Protein AF-A0A6A4H5Q2-F1 (afdb_monomer_lite)

pLDDT: mean 85.87, std 17.69, range [34.56, 98.31]

Structure (mmCIF, N/CA/C/O backbone):
data_AF-A0A6A4H5Q2-F1
#
_entry.id   AF-A0A6A4H5Q2-F1
#
loop_
_atom_site.group_PDB
_atom_site.id
_atom_site.type_symbol
_atom_site.label_atom_id
_atom_site.label_alt_id
_atom_site.label_comp_id
_atom_site.label_asym_id
_atom_site.label_entity_id
_atom_site.label_seq_id
_atom_site.pdbx_PDB_ins_code
_atom_site.Cartn_x
_atom_site.Cartn_y
_atom_site.Cartn_z
_atom_site.occupancy
_atom_site.B_iso_or_equiv
_atom_site.auth_seq_id
_atom_site.auth_comp_id
_atom_site.auth_asym_id
_atom_site.auth_atom_id
_atom_site.pdbx_PDB_model_num
ATOM 1 N N . MET A 1 1 ? 9.604 -39.870 -4.436 1.00 35.50 1 MET A N 1
ATOM 2 C CA . MET A 1 1 ? 9.214 -38.807 -3.484 1.00 35.50 1 MET A CA 1
ATOM 3 C C . MET A 1 1 ? 8.722 -37.618 -4.290 1.00 35.50 1 MET A C 1
ATOM 5 O O . MET A 1 1 ? 9.526 -36.917 -4.883 1.00 35.50 1 MET A O 1
ATOM 9 N N . SER A 1 2 ? 7.400 -37.492 -4.417 1.00 36.31 2 SER A N 1
ATOM 10 C CA . SER A 1 2 ? 6.737 -36.468 -5.230 1.00 36.31 2 SER A CA 1
ATOM 11 C C . SER A 1 2 ? 6.522 -35.220 -4.378 1.00 36.31 2 SER A C 1
ATOM 13 O O . SER A 1 2 ? 5.653 -35.205 -3.505 1.00 36.31 2 SER A O 1
ATOM 15 N N . MET A 1 3 ? 7.350 -34.198 -4.590 1.00 36.41 3 MET A N 1
ATOM 16 C CA . MET A 1 3 ? 7.214 -32.913 -3.909 1.00 36.41 3 MET A CA 1
ATOM 17 C C . MET A 1 3 ? 5.934 -32.228 -4.395 1.00 36.41 3 MET A C 1
ATOM 19 O O . MET A 1 3 ? 5.682 -32.126 -5.596 1.00 36.41 3 MET A O 1
ATOM 23 N N . HIS A 1 4 ? 5.089 -31.844 -3.446 1.00 39.88 4 HIS A N 1
ATOM 24 C CA . HIS A 1 4 ? 3.799 -31.220 -3.691 1.00 39.88 4 HIS A CA 1
ATOM 25 C C . HIS A 1 4 ? 4.015 -29.829 -4.298 1.00 39.88 4 HIS A C 1
ATOM 27 O O . HIS A 1 4 ? 4.645 -28.974 -3.681 1.00 39.88 4 HIS A O 1
ATOM 33 N N . ARG A 1 5 ? 3.504 -29.603 -5.513 1.00 41.12 5 ARG A N 1
ATOM 34 C CA . ARG A 1 5 ? 3.393 -28.264 -6.101 1.00 41.12 5 ARG A CA 1
ATOM 35 C C . ARG A 1 5 ? 2.194 -27.565 -5.464 1.00 41.12 5 ARG A C 1
ATOM 37 O O . ARG A 1 5 ? 1.057 -27.967 -5.695 1.00 41.12 5 ARG A O 1
ATOM 44 N N . HIS A 1 6 ? 2.448 -26.550 -4.649 1.00 39.03 6 HIS A N 1
ATOM 45 C CA . HIS A 1 6 ? 1.442 -25.564 -4.266 1.00 39.03 6 HIS A CA 1
ATOM 46 C C . HIS A 1 6 ? 1.488 -24.424 -5.289 1.00 39.03 6 HIS A C 1
ATOM 48 O O . HIS A 1 6 ? 2.561 -23.896 -5.548 1.00 39.03 6 HIS A O 1
ATOM 54 N N . LEU A 1 7 ? 0.345 -24.123 -5.908 1.00 34.56 7 LEU A N 1
ATOM 55 C CA . LEU A 1 7 ? 0.163 -23.041 -6.882 1.00 34.56 7 LEU A CA 1
ATOM 56 C C . LEU A 1 7 ? -0.408 -21.804 -6.180 1.00 34.56 7 LEU A C 1
ATOM 58 O O . LEU A 1 7 ? -1.392 -21.948 -5.448 1.00 34.56 7 LEU A O 1
ATOM 62 N N . LEU A 1 8 ? 0.139 -20.611 -6.446 1.00 39.38 8 LEU A N 1
ATOM 63 C CA . LEU A 1 8 ? -0.387 -19.320 -5.980 1.00 39.38 8 LEU A CA 1
ATOM 64 C C . LEU A 1 8 ? -0.660 -18.323 -7.136 1.00 39.38 8 LEU A C 1
ATOM 66 O O . LEU A 1 8 ? -0.154 -18.468 -8.224 1.00 39.38 8 LEU A O 1
ATOM 70 N N . LEU A 1 9 ? -1.475 -17.279 -6.936 1.00 43.78 9 LEU A N 1
ATOM 71 C CA . LEU A 1 9 ? -1.882 -16.273 -7.939 1.00 43.78 9 LEU A CA 1
ATOM 72 C C . LEU A 1 9 ? -0.816 -15.163 -8.038 1.00 43.78 9 LEU A C 1
ATOM 74 O O . LEU A 1 9 ? -0.831 -14.337 -8.941 1.00 43.78 9 LEU A O 1
ATOM 78 N N . VAL A 1 10 ? 0.117 -15.200 -7.080 1.00 48.97 10 VAL A N 1
ATOM 79 C CA . VAL A 1 10 ? 1.458 -14.612 -7.099 1.00 48.97 10 VAL A CA 1
ATOM 80 C C . VAL A 1 10 ? 2.408 -15.449 -7.990 1.00 48.97 10 VAL A C 1
ATOM 82 O O . VAL A 1 10 ? 3.472 -14.959 -8.341 1.00 48.97 10 VAL A O 1
ATOM 85 N N . ASP A 1 11 ? 2.000 -16.652 -8.441 1.00 47.66 11 ASP A N 1
ATOM 86 C CA . ASP A 1 11 ? 2.579 -17.360 -9.596 1.00 47.66 11 ASP A CA 1
ATOM 87 C C . ASP A 1 11 ? 1.887 -16.903 -10.896 1.00 47.66 11 ASP A C 1
ATOM 89 O O . ASP A 1 11 ? 1.124 -17.634 -11.534 1.00 47.66 11 ASP A O 1
ATOM 93 N N . LEU A 1 12 ? 2.284 -15.748 -11.427 1.00 51.53 12 LEU A N 1
ATOM 94 C CA . LEU A 1 12 ? 2.801 -15.891 -12.785 1.00 51.53 12 LEU A CA 1
ATOM 95 C C . LEU A 1 12 ? 4.051 -16.736 -12.567 1.00 51.53 12 LEU A C 1
ATOM 97 O O . LEU A 1 12 ? 4.967 -16.226 -11.942 1.00 51.53 12 LEU A O 1
ATOM 101 N N . ALA A 1 13 ? 4.037 -18.023 -12.918 1.00 57.03 13 ALA A N 1
ATOM 102 C CA . ALA A 1 13 ? 5.155 -18.946 -12.712 1.00 57.03 13 ALA A CA 1
ATOM 103 C C . ALA A 1 13 ? 6.396 -18.442 -13.472 1.00 57.03 13 ALA A C 1
ATOM 105 O O . ALA A 1 13 ? 6.694 -18.872 -14.585 1.00 57.03 13 ALA A O 1
ATOM 106 N N . MET A 1 14 ? 7.042 -17.436 -12.904 1.00 67.75 14 MET A N 1
ATOM 107 C CA . MET A 1 14 ? 8.056 -16.599 -13.503 1.00 67.75 14 MET A CA 1
ATOM 108 C C . MET A 1 14 ? 9.238 -16.642 -12.567 1.00 67.75 14 MET A C 1
ATOM 110 O O . MET A 1 14 ? 9.157 -16.182 -11.431 1.00 67.75 14 MET A O 1
ATOM 114 N N . ASP A 1 15 ? 10.338 -17.177 -13.077 1.00 74.88 15 ASP A N 1
ATOM 115 C CA . ASP A 1 15 ? 11.581 -17.279 -12.322 1.00 74.88 15 ASP A CA 1
ATOM 116 C C . ASP A 1 15 ? 12.130 -15.889 -11.941 1.00 74.88 15 ASP A C 1
ATOM 118 O O . ASP A 1 15 ? 12.800 -15.749 -10.921 1.00 74.88 15 ASP A O 1
ATOM 122 N N . ASP A 1 16 ? 11.812 -14.856 -12.735 1.00 83.00 16 ASP A N 1
ATOM 123 C CA . ASP A 1 16 ? 12.168 -13.458 -12.474 1.00 83.00 16 ASP A CA 1
ATOM 124 C C . ASP A 1 16 ? 11.019 -12.496 -12.860 1.00 83.00 16 ASP A C 1
ATOM 126 O O . ASP A 1 16 ? 10.883 -12.096 -14.025 1.00 83.00 16 ASP A O 1
ATOM 130 N N . PRO A 1 17 ? 10.139 -12.126 -11.910 1.00 84.31 17 PRO A N 1
ATOM 131 C CA . PRO A 1 17 ? 8.999 -11.255 -12.191 1.00 84.31 17 PRO A CA 1
ATOM 132 C C . PRO A 1 17 ? 9.396 -9.777 -12.348 1.00 84.31 17 PRO A C 1
ATOM 134 O O . PRO A 1 17 ? 8.672 -9.015 -13.002 1.00 84.31 17 PRO A O 1
ATOM 137 N N . ILE A 1 18 ? 10.536 -9.348 -11.788 1.00 89.56 18 ILE A N 1
ATOM 138 C CA . ILE A 1 18 ? 10.892 -7.925 -11.672 1.00 89.56 18 ILE A CA 1
ATOM 139 C C . ILE A 1 18 ? 10.996 -7.241 -13.045 1.00 89.56 18 ILE A C 1
ATOM 141 O O . ILE A 1 18 ? 10.355 -6.198 -13.206 1.00 89.56 18 ILE A O 1
ATOM 145 N N . PRO A 1 19 ? 11.710 -7.774 -14.060 1.00 92.75 19 PRO A N 1
ATOM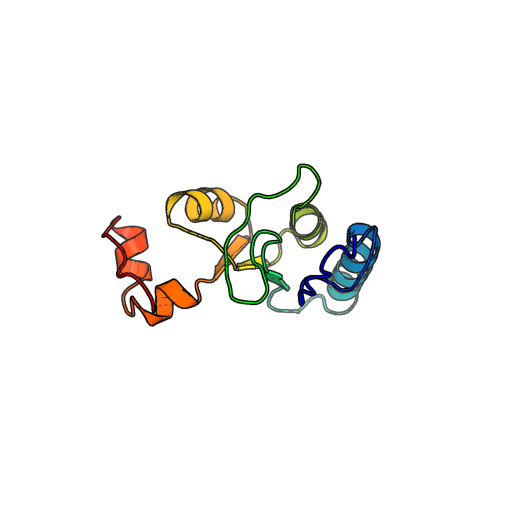 146 C CA . PRO A 1 19 ? 11.814 -7.122 -15.366 1.00 92.75 19 PRO A CA 1
ATOM 147 C C . PRO A 1 19 ? 10.458 -6.922 -16.045 1.00 92.75 19 PRO A C 1
ATOM 149 O O . PRO A 1 19 ? 10.191 -5.865 -16.617 1.00 92.75 19 PRO A O 1
ATOM 152 N N . THR A 1 20 ? 9.573 -7.914 -15.938 1.00 92.06 20 THR A N 1
ATOM 153 C CA . THR A 1 20 ? 8.261 -7.887 -16.597 1.00 92.06 20 THR A CA 1
ATOM 154 C C . THR A 1 20 ? 7.351 -6.840 -15.972 1.00 92.06 20 THR A C 1
ATOM 156 O O . THR A 1 20 ? 6.781 -6.009 -16.683 1.00 92.06 20 THR A O 1
ATOM 159 N N . PHE A 1 21 ? 7.248 -6.821 -14.642 1.00 92.94 21 PHE A N 1
ATOM 160 C CA . PHE A 1 21 ? 6.433 -5.818 -13.958 1.00 92.94 21 PHE A CA 1
ATOM 161 C C . PHE A 1 21 ? 7.054 -4.422 -14.026 1.00 92.94 21 PHE A C 1
ATOM 163 O O . PHE A 1 21 ? 6.318 -3.444 -14.148 1.00 92.94 21 PHE A O 1
ATOM 170 N N . SER A 1 22 ? 8.385 -4.315 -14.028 1.00 95.81 22 SER A N 1
ATOM 171 C CA . SER A 1 22 ? 9.077 -3.038 -14.229 1.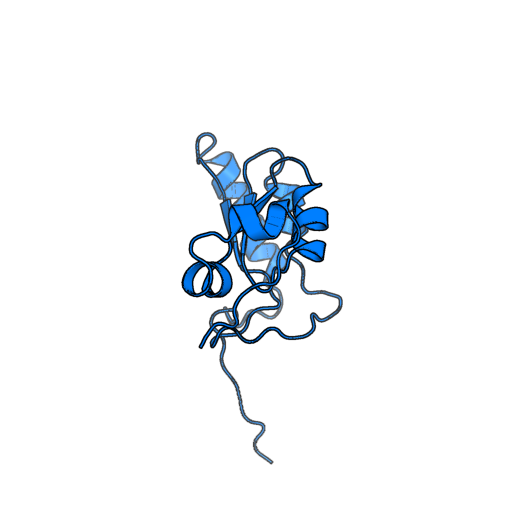00 95.81 22 SER A CA 1
ATOM 172 C C . SER A 1 22 ? 8.717 -2.424 -15.578 1.00 95.81 22 SER A C 1
ATOM 174 O O . SER A 1 22 ? 8.332 -1.256 -15.641 1.00 95.81 22 SER A O 1
ATOM 176 N N . TYR A 1 23 ? 8.770 -3.221 -16.650 1.00 97.00 23 TYR A N 1
ATOM 177 C CA . TYR A 1 23 ? 8.365 -2.779 -17.981 1.00 97.00 23 TYR A CA 1
ATOM 178 C C . TYR A 1 23 ? 6.891 -2.363 -18.012 1.00 97.00 23 TYR A C 1
ATOM 180 O O . TYR A 1 23 ? 6.572 -1.254 -18.441 1.00 97.00 23 TYR A O 1
ATOM 188 N N . ALA A 1 24 ? 5.990 -3.207 -17.500 1.00 96.44 24 ALA A N 1
ATOM 189 C CA . ALA A 1 24 ? 4.559 -2.918 -17.498 1.00 96.44 24 ALA A CA 1
ATOM 190 C C . ALA A 1 24 ? 4.232 -1.603 -16.769 1.00 96.44 24 ALA A C 1
ATOM 192 O O . ALA A 1 24 ? 3.477 -0.776 -17.278 1.00 96.44 24 ALA A O 1
ATOM 193 N N . VAL A 1 25 ? 4.827 -1.376 -15.599 1.00 97.44 25 VAL A N 1
ATOM 194 C CA . VAL A 1 25 ? 4.574 -0.186 -14.774 1.00 97.44 25 VAL A CA 1
ATOM 195 C C . VAL A 1 25 ? 5.180 1.071 -15.398 1.00 97.44 25 VAL A C 1
ATOM 197 O O . VAL A 1 25 ? 4.540 2.124 -15.387 1.00 97.44 25 VAL A O 1
ATOM 200 N N . ALA A 1 26 ? 6.365 0.967 -16.005 1.00 97.94 26 ALA A N 1
ATOM 201 C CA . ALA A 1 26 ? 6.974 2.071 -16.747 1.00 97.94 26 ALA A CA 1
ATOM 202 C C . ALA A 1 26 ? 6.131 2.474 -17.972 1.00 97.94 26 ALA A C 1
ATOM 204 O O . ALA A 1 26 ? 5.915 3.666 -18.219 1.00 97.94 26 ALA A O 1
ATOM 205 N N . GLU A 1 27 ? 5.589 1.497 -18.704 1.00 98.31 27 GLU A N 1
ATOM 206 C CA . GLU A 1 27 ? 4.696 1.751 -19.838 1.00 98.31 27 GLU A CA 1
ATOM 207 C C . GLU A 1 27 ? 3.358 2.346 -19.389 1.00 98.31 27 GLU A C 1
ATOM 209 O O . GLU A 1 27 ? 2.876 3.291 -20.014 1.00 98.31 27 GLU A O 1
ATOM 214 N N . LEU A 1 28 ? 2.773 1.860 -18.288 1.00 97.88 28 LEU A N 1
ATOM 215 C CA . LEU A 1 28 ? 1.557 2.446 -17.717 1.00 97.88 28 LEU A CA 1
ATOM 216 C C . LEU A 1 28 ? 1.770 3.918 -17.357 1.00 97.88 28 LEU A C 1
ATOM 218 O O . LEU A 1 28 ? 0.952 4.764 -17.721 1.00 97.88 28 LEU A O 1
ATOM 222 N N . LYS A 1 29 ? 2.895 4.231 -16.707 1.00 95.88 29 LYS A N 1
ATOM 223 C CA . LYS A 1 29 ? 3.255 5.598 -16.321 1.00 95.88 29 LYS A CA 1
ATOM 224 C C . LYS A 1 29 ? 3.415 6.511 -17.537 1.00 95.88 29 LYS A C 1
ATOM 226 O O . LYS A 1 29 ? 2.898 7.626 -17.547 1.00 95.88 29 LYS A O 1
ATOM 231 N N . THR A 1 30 ? 4.093 6.020 -18.574 1.00 97.62 30 THR A N 1
ATOM 232 C CA . THR A 1 30 ? 4.355 6.768 -19.814 1.00 97.62 30 THR A CA 1
ATOM 233 C C . THR A 1 30 ? 3.081 7.014 -20.618 1.00 97.62 30 THR A C 1
ATOM 235 O O . THR A 1 30 ? 2.837 8.129 -21.079 1.00 97.62 30 THR A O 1
ATOM 238 N N . ARG A 1 31 ? 2.255 5.980 -20.801 1.00 98.00 31 ARG A N 1
ATOM 239 C CA . ARG A 1 31 ? 1.085 6.027 -21.693 1.00 98.00 31 ARG A CA 1
ATOM 240 C C . ARG A 1 31 ? -0.144 6.642 -21.037 1.00 98.00 31 ARG A C 1
ATOM 242 O O . ARG A 1 31 ? -0.979 7.216 -21.733 1.00 98.00 31 ARG A O 1
ATOM 249 N N . PHE A 1 32 ? -0.259 6.538 -19.714 1.00 97.31 32 PHE A N 1
ATOM 250 C CA . PHE A 1 32 ? -1.419 7.003 -18.957 1.00 97.31 32 PHE A CA 1
ATOM 251 C C . PHE A 1 32 ? -0.999 7.951 -17.827 1.00 97.31 32 PHE A C 1
ATOM 253 O O . PHE A 1 32 ? -1.213 7.649 -16.653 1.00 97.31 32 PHE A O 1
ATOM 260 N N . PRO A 1 33 ? -0.474 9.152 -18.141 1.00 94.50 33 PRO A N 1
ATOM 261 C CA . PRO A 1 33 ? 0.061 10.063 -17.129 1.00 94.50 33 PRO A CA 1
ATOM 262 C C . PRO A 1 33 ? -0.987 10.686 -16.194 1.00 94.50 33 PRO A C 1
ATOM 264 O O . PRO A 1 33 ? -0.655 11.475 -15.316 1.00 94.50 33 PRO A O 1
ATOM 267 N N . LYS A 1 34 ? -2.267 10.361 -16.405 1.00 95.75 34 LYS A N 1
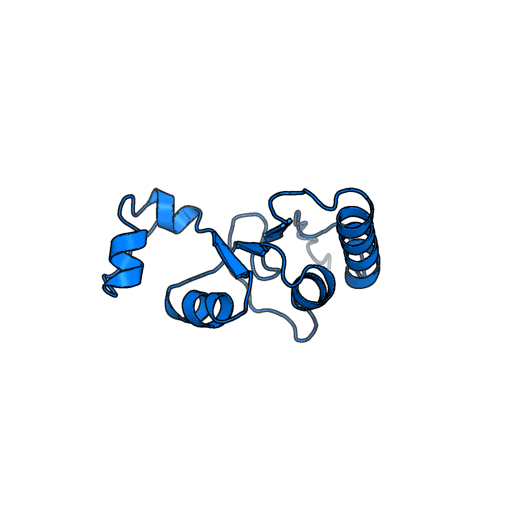ATOM 268 C CA . LYS A 1 34 ? -3.400 10.778 -15.572 1.00 95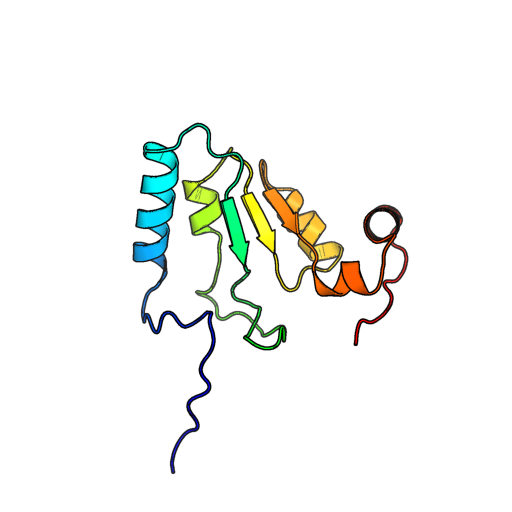.75 34 LYS A CA 1
ATOM 269 C C . LYS A 1 34 ? -4.045 9.606 -14.826 1.00 95.75 34 LYS A C 1
ATOM 271 O O . LYS A 1 34 ? -5.158 9.755 -14.326 1.00 95.75 34 LYS A O 1
ATOM 276 N N . LEU A 1 35 ? -3.405 8.433 -14.797 1.00 96.50 35 LEU A N 1
ATOM 277 C CA . LEU A 1 35 ? -3.892 7.313 -13.999 1.00 96.50 35 LEU A CA 1
ATOM 278 C C . LEU A 1 35 ? -3.905 7.723 -12.521 1.00 96.50 35 LEU A C 1
ATOM 280 O O . LEU A 1 35 ? -2.937 8.294 -12.028 1.00 96.50 35 LEU A O 1
ATOM 284 N N . ALA A 1 36 ? -5.008 7.451 -11.825 1.00 97.56 36 ALA A N 1
ATOM 285 C CA . ALA A 1 36 ? -5.192 7.938 -10.460 1.00 97.56 36 ALA A CA 1
ATOM 286 C C . ALA A 1 36 ? -4.216 7.295 -9.461 1.00 97.56 36 ALA A C 1
ATOM 288 O O . ALA A 1 36 ? -3.738 7.973 -8.557 1.00 97.56 36 ALA A O 1
ATOM 289 N N . TYR A 1 37 ? -3.940 5.996 -9.611 1.00 97.81 37 TYR A N 1
ATOM 290 C CA . TYR A 1 37 ? -3.034 5.246 -8.746 1.00 97.81 37 TYR A CA 1
ATOM 291 C C . TYR A 1 37 ? -2.586 3.932 -9.399 1.00 97.81 37 TYR A C 1
ATOM 293 O O . TYR A 1 37 ? -3.234 3.429 -10.319 1.00 97.81 37 TYR A O 1
ATOM 301 N N . LEU A 1 38 ? -1.512 3.354 -8.866 1.00 97.88 38 LEU A N 1
ATOM 302 C CA . LEU A 1 38 ? -1.171 1.938 -9.012 1.00 97.88 38 LEU A CA 1
ATOM 303 C C . LEU A 1 38 ? -1.542 1.217 -7.710 1.00 97.88 38 LEU A C 1
ATOM 305 O O . LEU A 1 38 ? -1.349 1.776 -6.636 1.00 97.88 38 LEU A O 1
ATOM 309 N N . HIS A 1 39 ? -2.080 0.000 -7.783 1.00 97.25 39 HIS A N 1
ATOM 310 C CA . HIS A 1 39 ? -2.398 -0.814 -6.606 1.00 97.25 39 HIS A CA 1
ATOM 311 C C . HIS A 1 39 ? -1.710 -2.172 -6.732 1.00 97.25 39 HIS A C 1
ATOM 313 O O . HIS A 1 39 ? -1.949 -2.890 -7.701 1.00 97.25 39 HIS A O 1
ATOM 319 N N . ALA A 1 40 ? -0.852 -2.508 -5.768 1.00 94.56 40 ALA A N 1
ATOM 320 C CA . ALA A 1 40 ? -0.074 -3.740 -5.749 1.00 94.56 40 ALA A CA 1
ATOM 321 C C . ALA A 1 40 ? -0.282 -4.525 -4.447 1.00 94.56 40 ALA A C 1
ATOM 323 O O . ALA A 1 40 ? -0.479 -3.950 -3.374 1.00 94.56 40 ALA A O 1
ATOM 324 N N . ILE A 1 41 ? -0.219 -5.852 -4.554 1.00 90.94 41 ILE A N 1
ATOM 325 C CA . ILE A 1 41 ? -0.248 -6.765 -3.410 1.00 90.94 41 ILE A CA 1
ATOM 326 C C . ILE A 1 41 ? 1.198 -7.064 -2.999 1.00 90.94 41 ILE A C 1
ATOM 328 O O . ILE A 1 41 ? 2.060 -7.300 -3.844 1.00 90.94 41 ILE A O 1
ATOM 332 N N . GLU A 1 42 ? 1.471 -7.044 -1.700 1.00 89.81 42 GLU A N 1
ATOM 333 C CA . GLU A 1 42 ? 2.763 -7.399 -1.129 1.00 89.81 42 GLU A CA 1
ATOM 334 C C . GLU A 1 42 ? 3.079 -8.886 -1.353 1.00 89.81 42 GLU A C 1
ATOM 336 O O . GLU A 1 42 ? 2.214 -9.737 -1.118 1.00 89.81 42 GLU A O 1
ATOM 341 N N . PRO A 1 43 ? 4.332 -9.236 -1.703 1.00 84.38 43 PRO A N 1
ATOM 342 C CA . PRO A 1 43 ? 4.720 -10.618 -2.008 1.00 84.38 43 PRO A CA 1
ATOM 343 C C . PRO A 1 43 ? 4.537 -11.590 -0.830 1.00 84.38 43 PRO A C 1
ATOM 345 O O . PRO A 1 43 ? 4.493 -12.806 -1.018 1.00 84.38 43 PRO A O 1
ATOM 348 N N . ARG A 1 44 ? 4.381 -11.055 0.388 1.00 79.75 44 ARG A N 1
ATOM 349 C CA . ARG A 1 44 ? 4.186 -11.812 1.631 1.00 79.75 44 ARG A CA 1
ATOM 350 C C . ARG A 1 44 ? 2.813 -12.474 1.738 1.00 79.75 44 ARG A C 1
ATOM 352 O O . ARG A 1 44 ? 2.602 -13.225 2.680 1.00 79.75 44 ARG A O 1
ATOM 359 N N . VAL A 1 45 ? 1.870 -12.174 0.843 1.00 76.81 45 VAL A N 1
ATOM 360 C CA . VAL A 1 45 ? 0.507 -12.724 0.887 1.00 76.81 45 VAL A CA 1
ATOM 361 C C . VAL A 1 45 ? 0.356 -13.890 -0.087 1.00 76.81 45 VAL A C 1
ATOM 363 O O . VAL A 1 45 ? 0.575 -13.729 -1.284 1.00 76.81 45 VAL A O 1
ATOM 366 N N . SER A 1 46 ? -0.056 -15.058 0.407 1.00 67.88 46 SER A N 1
ATOM 367 C CA . SER A 1 46 ? -0.388 -16.228 -0.419 1.00 67.88 46 SER A CA 1
ATOM 368 C C . SER A 1 46 ? -1.837 -16.194 -0.948 1.00 67.88 46 SER A C 1
ATOM 370 O O . SER A 1 46 ? -2.686 -15.461 -0.434 1.00 67.88 46 SER A O 1
ATOM 372 N N . ILE A 1 47 ? -2.170 -17.031 -1.948 1.00 56.97 47 ILE A N 1
ATOM 373 C CA . ILE A 1 47 ? -3.573 -17.448 -2.170 1.00 56.97 47 ILE A CA 1
ATOM 374 C C . ILE A 1 47 ? -4.081 -18.088 -0.881 1.00 56.97 47 ILE A C 1
ATOM 376 O O . ILE A 1 47 ? -3.507 -19.057 -0.400 1.00 56.97 47 ILE A O 1
ATOM 380 N N . GLY A 1 48 ? -5.179 -17.554 -0.359 1.00 60.31 48 GLY A N 1
ATOM 381 C CA . GLY A 1 48 ? -5.728 -17.897 0.955 1.00 60.31 48 GLY A CA 1
ATOM 382 C C . GLY A 1 48 ? -5.572 -16.744 1.943 1.00 60.31 48 GLY A C 1
ATOM 383 O O . GLY A 1 48 ? -6.338 -16.627 2.892 1.00 60.31 48 GLY A O 1
ATOM 384 N N . GLY A 1 49 ? -4.659 -15.815 1.655 1.00 63.81 49 GLY A N 1
ATOM 385 C CA . GLY A 1 49 ? -4.403 -14.645 2.479 1.00 63.81 49 GLY A CA 1
ATOM 386 C C . GLY A 1 49 ? -3.374 -14.895 3.577 1.00 63.81 49 GLY A C 1
ATOM 387 O O . GLY A 1 49 ? -3.100 -13.977 4.349 1.00 63.81 49 GLY A O 1
ATOM 388 N N . ASP A 1 50 ? -2.776 -16.076 3.683 1.00 72.56 50 ASP A N 1
ATOM 389 C CA . ASP A 1 50 ? -1.763 -16.297 4.712 1.00 72.56 50 ASP A CA 1
ATOM 390 C C . ASP A 1 50 ? -0.560 -15.383 4.487 1.00 72.56 50 ASP A C 1
ATOM 392 O O . ASP A 1 50 ? -0.158 -15.090 3.356 1.00 72.56 50 ASP A O 1
ATOM 396 N N . ILE A 1 51 ? -0.019 -14.885 5.595 1.00 77.81 51 ILE A N 1
ATOM 397 C CA . ILE A 1 51 ? 1.186 -14.067 5.590 1.00 77.81 51 ILE A CA 1
ATOM 398 C C . ILE A 1 51 ? 2.359 -15.023 5.758 1.00 77.81 51 ILE A C 1
ATOM 400 O O . ILE A 1 51 ? 2.427 -15.752 6.747 1.00 77.81 51 ILE A O 1
ATOM 404 N N . ARG A 1 52 ? 3.278 -15.012 4.798 1.00 80.81 52 ARG A N 1
ATOM 405 C CA . ARG A 1 52 ? 4.531 -15.764 4.857 1.00 80.81 52 ARG A CA 1
ATOM 406 C C . ARG A 1 52 ? 5.718 -14.834 5.032 1.00 80.81 52 ARG A C 1
ATOM 408 O O . ARG A 1 52 ? 5.667 -13.659 4.669 1.00 80.81 52 ARG A O 1
ATOM 415 N N . GLU A 1 53 ? 6.811 -15.407 5.513 1.00 76.12 53 GLU A N 1
ATOM 416 C CA . GLU A 1 53 ? 8.105 -14.742 5.480 1.00 76.12 53 GLU A CA 1
ATOM 417 C C . GLU A 1 53 ? 8.540 -14.492 4.032 1.00 76.12 53 GLU A C 1
ATOM 419 O O . GLU A 1 53 ? 8.362 -15.333 3.137 1.00 76.12 53 GLU A O 1
ATOM 424 N N . LEU A 1 54 ? 9.094 -13.304 3.811 1.00 75.12 54 LEU A N 1
ATOM 425 C CA . LEU A 1 54 ? 9.696 -12.935 2.539 1.00 75.12 54 LEU A CA 1
ATOM 426 C C . LEU A 1 54 ? 11.085 -13.553 2.431 1.00 75.12 54 LEU A C 1
ATOM 428 O O . LEU A 1 54 ? 11.861 -13.572 3.388 1.00 75.12 54 LEU A O 1
ATOM 432 N N . THR A 1 55 ? 11.431 -14.013 1.236 1.00 75.50 55 THR A N 1
ATOM 433 C CA . THR A 1 55 ? 12.830 -14.269 0.899 1.00 75.50 55 THR A CA 1
ATOM 434 C C . THR A 1 55 ? 13.533 -12.944 0.593 1.00 75.50 55 THR A C 1
ATOM 436 O O . THR A 1 55 ? 12.899 -11.943 0.264 1.00 75.50 55 THR A O 1
ATOM 439 N N . LYS A 1 56 ? 14.869 -12.918 0.684 1.00 67.50 56 LYS A N 1
ATOM 440 C CA . LYS A 1 56 ? 15.680 -11.689 0.562 1.00 67.50 56 LYS A CA 1
ATOM 441 C C . LYS A 1 56 ? 15.430 -10.883 -0.727 1.00 67.50 56 LYS A C 1
ATOM 443 O O . LYS A 1 56 ? 15.703 -9.689 -0.748 1.00 67.50 56 LYS A O 1
ATOM 448 N N . ASN A 1 57 ? 14.935 -11.527 -1.782 1.00 70.25 57 ASN A N 1
ATOM 449 C CA . ASN A 1 57 ? 14.775 -10.923 -3.105 1.00 70.25 57 ASN A CA 1
ATOM 450 C C . ASN A 1 57 ? 13.318 -10.555 -3.438 1.00 70.25 57 ASN A C 1
ATOM 452 O O . ASN A 1 57 ? 13.045 -10.110 -4.548 1.00 70.25 57 ASN A O 1
ATOM 456 N N . GLU A 1 58 ? 12.378 -10.734 -2.509 1.00 78.06 58 GLU A N 1
ATOM 457 C CA . GLU A 1 58 ? 10.962 -10.451 -2.744 1.00 78.06 58 GLU A CA 1
ATOM 458 C C . GLU A 1 58 ? 10.582 -9.087 -2.176 1.00 78.06 58 GLU A C 1
AT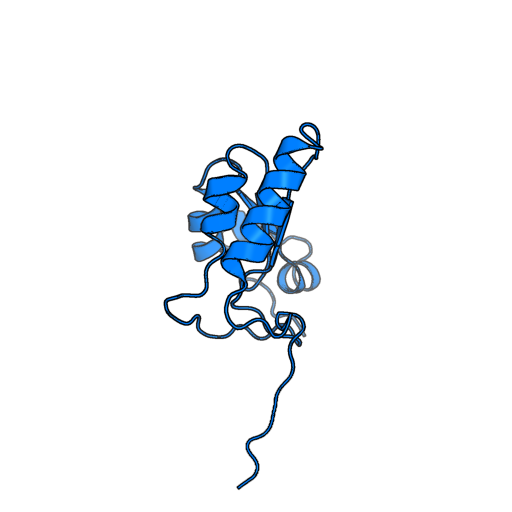OM 460 O O . GLU A 1 58 ? 10.459 -8.913 -0.965 1.00 78.06 58 GLU A O 1
ATOM 465 N N . SER A 1 59 ? 10.385 -8.108 -3.058 1.00 85.75 59 SER A N 1
ATOM 466 C CA . SER A 1 59 ? 9.982 -6.760 -2.663 1.00 85.75 59 SER A CA 1
ATOM 467 C C . SER A 1 59 ? 9.255 -6.027 -3.790 1.00 85.75 59 SER A C 1
ATOM 469 O O . SER A 1 59 ? 9.570 -6.202 -4.965 1.00 85.75 59 SER A O 1
ATOM 471 N N . ASN A 1 60 ? 8.330 -5.144 -3.413 1.00 90.50 60 ASN A N 1
ATOM 472 C CA . ASN A 1 60 ? 7.693 -4.170 -4.303 1.00 90.50 60 ASN A CA 1
ATOM 473 C C . ASN A 1 60 ? 8.478 -2.844 -4.398 1.00 90.50 60 ASN A C 1
ATOM 475 O O . ASN A 1 60 ? 7.976 -1.863 -4.949 1.00 90.50 60 ASN A O 1
ATOM 479 N N . ASP A 1 61 ? 9.712 -2.774 -3.887 1.00 91.25 61 ASP A N 1
ATOM 480 C CA . ASP A 1 61 ? 10.533 -1.553 -3.932 1.00 91.25 61 ASP A CA 1
ATOM 481 C C . ASP A 1 61 ? 10.764 -1.032 -5.355 1.00 91.25 61 ASP A C 1
ATOM 483 O O . ASP A 1 61 ? 10.769 0.180 -5.577 1.00 91.25 61 ASP A O 1
ATOM 487 N N . PHE A 1 62 ? 10.874 -1.929 -6.339 1.00 93.50 62 PHE A N 1
ATOM 488 C CA . PHE A 1 62 ? 11.008 -1.541 -7.744 1.00 93.50 62 PHE A CA 1
ATOM 489 C C . PHE A 1 62 ? 9.765 -0.793 -8.260 1.00 93.50 62 PHE A C 1
ATOM 491 O O . PHE A 1 62 ? 9.900 0.161 -9.027 1.00 93.50 62 PHE A O 1
ATOM 498 N N . LEU A 1 63 ? 8.560 -1.150 -7.792 1.00 95.25 63 LEU A N 1
ATOM 499 C CA . LEU A 1 63 ? 7.325 -0.439 -8.135 1.00 95.25 63 LEU A CA 1
ATOM 500 C C . LEU A 1 63 ? 7.361 0.991 -7.601 1.00 95.25 63 LEU A C 1
ATOM 502 O O . LEU A 1 63 ? 7.031 1.922 -8.334 1.00 95.25 63 LEU A O 1
ATOM 506 N N . LYS A 1 64 ? 7.815 1.175 -6.354 1.00 92.88 64 LYS A N 1
ATOM 507 C CA . LYS A 1 64 ? 7.991 2.504 -5.745 1.00 92.88 64 LYS A CA 1
ATOM 508 C C . LYS A 1 64 ? 8.966 3.358 -6.551 1.00 92.88 64 LYS A C 1
ATOM 510 O O . LYS A 1 64 ? 8.641 4.498 -6.880 1.00 92.88 64 LYS A O 1
ATOM 515 N N . ALA A 1 65 ? 10.121 2.796 -6.910 1.00 95.06 65 ALA A N 1
ATOM 516 C CA . ALA A 1 65 ? 11.151 3.501 -7.671 1.00 95.06 65 ALA A CA 1
ATOM 517 C C . ALA A 1 65 ? 10.647 3.982 -9.043 1.00 95.06 65 ALA A C 1
ATOM 519 O O . ALA A 1 65 ? 10.957 5.096 -9.458 1.00 95.06 65 ALA A O 1
ATOM 520 N N . ILE A 1 66 ? 9.840 3.172 -9.733 1.00 96.81 66 ILE A N 1
ATOM 521 C CA . ILE A 1 66 ? 9.307 3.516 -11.058 1.00 96.81 66 ILE A CA 1
ATOM 522 C C . ILE A 1 66 ? 8.111 4.471 -10.945 1.00 96.81 66 ILE A C 1
ATOM 524 O O . ILE A 1 66 ? 8.003 5.424 -11.721 1.00 96.81 66 ILE A O 1
ATOM 528 N N . TRP A 1 67 ? 7.197 4.232 -10.001 1.00 97.00 67 TRP A N 1
ATOM 529 C CA . TRP A 1 67 ? 5.906 4.923 -9.932 1.00 97.00 67 TRP A CA 1
ATOM 530 C C . TRP A 1 67 ? 5.971 6.294 -9.247 1.00 97.00 67 TRP A C 1
ATOM 532 O O . TRP A 1 67 ? 5.248 7.203 -9.657 1.00 97.00 67 TRP A O 1
ATOM 542 N N . SER A 1 68 ? 6.896 6.496 -8.305 1.00 95.25 68 SER A N 1
ATOM 543 C CA . SER A 1 68 ? 7.065 7.753 -7.555 1.00 95.25 68 SER A CA 1
ATOM 544 C C . SER A 1 68 ? 7.120 9.016 -8.444 1.00 95.25 68 SER A C 1
ATOM 546 O O . SER A 1 68 ? 7.696 8.973 -9.539 1.00 95.25 68 SER A O 1
ATOM 548 N N . PRO A 1 69 ? 6.519 10.150 -8.029 1.00 94.69 69 PRO A N 1
ATOM 549 C CA . PRO A 1 69 ? 5.845 10.392 -6.743 1.00 94.69 69 PRO A CA 1
ATOM 550 C C . PRO A 1 69 ? 4.329 10.121 -6.788 1.00 94.69 69 PRO A C 1
ATOM 552 O O . PRO A 1 69 ? 3.568 10.676 -5.999 1.00 94.69 69 PRO A O 1
ATOM 555 N N . TRP A 1 70 ? 3.846 9.336 -7.758 1.00 96.94 70 TRP A N 1
ATOM 556 C CA . TRP A 1 70 ? 2.406 9.148 -7.958 1.00 96.94 70 TRP A CA 1
ATOM 557 C C . TRP A 1 70 ? 1.803 8.191 -6.925 1.00 96.94 70 TRP A C 1
ATOM 559 O O . TRP A 1 70 ? 2.525 7.341 -6.399 1.00 96.94 70 TRP A O 1
ATOM 569 N N . PRO A 1 71 ? 0.483 8.281 -6.658 1.00 98.06 71 PRO A N 1
ATOM 570 C CA . PRO A 1 71 ? -0.173 7.428 -5.676 1.00 98.06 71 PRO A CA 1
ATOM 571 C C . PRO A 1 71 ? 0.048 5.933 -5.946 1.00 98.06 71 PRO A C 1
ATOM 573 O O . PRO A 1 71 ? -0.347 5.410 -6.995 1.00 98.06 71 PRO A O 1
ATOM 576 N N . LEU A 1 72 ? 0.664 5.250 -4.985 1.00 97.75 72 LEU A N 1
ATOM 577 C CA . LEU A 1 72 ? 0.875 3.809 -4.949 1.00 97.75 72 LEU A CA 1
ATOM 578 C C . LEU A 1 72 ? 0.162 3.233 -3.728 1.00 97.75 72 LEU A C 1
ATOM 580 O O . LEU A 1 72 ? 0.528 3.519 -2.592 1.00 97.75 72 LEU A O 1
ATOM 584 N N . ILE A 1 73 ? -0.832 2.388 -3.965 1.00 98.31 73 ILE A N 1
ATOM 585 C CA . ILE A 1 73 ? -1.541 1.656 -2.923 1.00 98.31 73 ILE A CA 1
ATOM 586 C C . ILE A 1 73 ? -0.865 0.295 -2.746 1.00 98.31 73 ILE A C 1
ATOM 588 O O . ILE A 1 73 ? -0.817 -0.500 -3.686 1.00 98.31 73 ILE A O 1
ATOM 592 N N . LEU A 1 74 ? -0.366 0.016 -1.546 1.00 96.25 74 LEU A N 1
ATOM 593 C CA . LEU A 1 74 ? 0.150 -1.295 -1.161 1.00 96.25 74 LEU A CA 1
ATOM 594 C C . LEU A 1 74 ? -0.876 -2.016 -0.288 1.00 96.25 74 LEU A C 1
ATOM 596 O O . LEU A 1 74 ? -1.430 -1.441 0.651 1.00 96.25 74 LEU A O 1
ATOM 600 N N . ALA A 1 75 ? -1.117 -3.289 -0.581 1.00 94.69 75 ALA A N 1
ATOM 601 C CA . ALA A 1 75 ? -2.026 -4.139 0.175 1.00 94.69 75 ALA A CA 1
ATOM 602 C C . ALA A 1 75 ? -1.349 -5.442 0.584 1.00 94.69 75 ALA A C 1
ATOM 604 O O . ALA A 1 75 ? -0.566 -6.003 -0.170 1.00 94.69 75 ALA A O 1
ATOM 605 N N . GLY A 1 76 ? -1.735 -5.986 1.736 1.00 91.12 76 GLY A N 1
ATOM 606 C CA . GLY A 1 76 ? -1.369 -7.348 2.115 1.00 91.12 76 GLY A CA 1
ATOM 607 C C . GLY A 1 76 ? -0.433 -7.452 3.315 1.00 91.12 76 GLY A C 1
ATOM 608 O O . GLY A 1 76 ? 0.702 -6.998 3.295 1.00 91.12 76 GLY A O 1
ATOM 609 N N . GLY A 1 77 ? -0.924 -8.089 4.380 1.00 88.50 77 GLY A N 1
ATOM 610 C CA . GLY A 1 77 ? -0.147 -8.341 5.596 1.00 88.50 77 GLY A CA 1
ATOM 611 C C . GLY A 1 77 ? 0.237 -7.095 6.403 1.00 88.50 77 GLY A C 1
ATOM 612 O O . GLY A 1 77 ? 1.098 -7.175 7.278 1.00 88.50 77 GLY A O 1
ATOM 613 N N . PHE A 1 78 ? -0.391 -5.950 6.128 1.00 92.75 78 PHE A N 1
ATOM 614 C CA . PHE A 1 78 ? -0.183 -4.737 6.906 1.00 92.75 78 PHE A CA 1
ATOM 615 C C . PHE A 1 78 ? -0.879 -4.817 8.267 1.00 92.75 78 PHE A C 1
ATOM 617 O O . PHE A 1 78 ? -2.064 -5.139 8.373 1.00 92.75 78 PHE A O 1
ATOM 624 N N . VAL A 1 79 ? -0.115 -4.466 9.293 1.00 91.19 79 VAL A N 1
ATOM 625 C CA . VAL A 1 79 ? -0.553 -4.125 10.647 1.00 91.19 79 VAL A CA 1
ATOM 626 C C . VAL A 1 79 ? -0.208 -2.654 10.889 1.00 91.19 79 VAL A C 1
ATOM 628 O O . VAL A 1 79 ? 0.244 -1.966 9.978 1.00 91.19 79 VAL A O 1
ATOM 631 N N . ARG A 1 80 ? -0.463 -2.117 12.082 1.00 94.31 80 ARG A N 1
ATOM 632 C CA . ARG A 1 80 ? -0.243 -0.688 12.343 1.00 94.31 80 ARG A CA 1
ATOM 633 C C . ARG A 1 80 ? 1.209 -0.261 12.099 1.00 94.31 80 ARG A C 1
ATOM 635 O O . ARG A 1 80 ? 1.442 0.696 11.369 1.00 94.31 80 ARG A O 1
ATOM 642 N N . ASP A 1 81 ? 2.163 -0.977 12.684 1.00 93.94 81 ASP A N 1
ATOM 643 C CA . ASP A 1 81 ? 3.552 -0.512 12.735 1.00 93.94 81 ASP A CA 1
ATOM 644 C C . ASP A 1 81 ? 4.222 -0.524 11.354 1.00 93.94 81 ASP A C 1
ATOM 646 O O . ASP A 1 81 ? 4.764 0.492 10.925 1.00 93.94 81 ASP A O 1
ATOM 650 N N . ASN A 1 82 ? 4.095 -1.625 10.602 1.00 92.38 82 ASN A N 1
ATOM 651 C CA . ASN A 1 82 ? 4.668 -1.711 9.253 1.00 92.38 82 ASN A CA 1
ATOM 652 C C . ASN A 1 82 ? 3.937 -0.822 8.227 1.00 92.38 82 ASN A C 1
ATOM 654 O O . ASN A 1 82 ? 4.529 -0.413 7.230 1.00 92.38 82 ASN A O 1
ATOM 658 N N . ALA A 1 83 ? 2.666 -0.487 8.462 1.00 95.12 83 ALA A N 1
ATOM 659 C CA . ALA A 1 83 ? 1.935 0.446 7.617 1.00 95.12 83 ALA A CA 1
ATOM 660 C C . ALA A 1 83 ? 2.368 1.891 7.848 1.00 95.12 83 ALA A C 1
ATOM 662 O O . ALA A 1 83 ? 2.463 2.639 6.881 1.00 95.12 83 ALA A O 1
ATOM 663 N N . ILE A 1 84 ? 2.651 2.280 9.096 1.00 95.69 84 ILE A N 1
ATOM 664 C CA . ILE A 1 84 ? 3.204 3.605 9.410 1.00 95.69 84 ILE A CA 1
ATOM 665 C C . ILE A 1 84 ? 4.568 3.773 8.740 1.00 95.69 84 ILE A C 1
ATOM 667 O O . ILE A 1 84 ? 4.816 4.806 8.124 1.00 95.69 84 ILE A O 1
ATOM 671 N N . GLU A 1 85 ? 5.424 2.753 8.816 1.00 94.69 85 GLU A N 1
ATOM 672 C CA . GLU A 1 85 ? 6.723 2.757 8.138 1.00 94.69 85 GLU A CA 1
ATOM 673 C C . GLU A 1 85 ? 6.565 2.928 6.620 1.00 94.69 85 GLU A C 1
ATOM 675 O O . GLU A 1 85 ? 7.146 3.840 6.029 1.00 94.69 85 GLU A O 1
ATOM 680 N N . ALA A 1 86 ? 5.725 2.106 5.985 1.00 93.25 86 ALA A N 1
ATOM 681 C CA . ALA A 1 86 ? 5.505 2.170 4.542 1.00 93.25 86 ALA A CA 1
ATOM 682 C C . ALA A 1 86 ? 4.870 3.502 4.095 1.00 93.25 86 ALA A C 1
ATOM 684 O O . ALA A 1 86 ? 5.325 4.098 3.117 1.00 93.25 86 ALA A O 1
ATOM 685 N N . ALA A 1 87 ? 3.870 4.000 4.828 1.00 94.44 87 ALA A N 1
ATOM 686 C CA . ALA A 1 87 ? 3.193 5.272 4.558 1.00 94.44 87 ALA A CA 1
ATOM 687 C C . ALA A 1 87 ? 4.068 6.508 4.840 1.00 94.44 87 ALA A C 1
ATOM 689 O O . ALA A 1 87 ? 3.709 7.613 4.441 1.00 94.44 87 ALA A O 1
ATOM 690 N N . GLY A 1 88 ? 5.224 6.342 5.494 1.00 94.38 88 GLY A N 1
ATOM 691 C CA . GLY A 1 88 ? 6.246 7.386 5.597 1.00 94.38 88 GLY A CA 1
ATOM 692 C C . GLY A 1 88 ? 6.923 7.713 4.260 1.00 94.38 88 GLY A C 1
ATOM 693 O O . GLY A 1 88 ? 7.621 8.720 4.158 1.00 94.38 88 GLY A O 1
ATOM 694 N N . THR A 1 89 ? 6.718 6.887 3.228 1.00 93.62 89 THR A N 1
ATOM 695 C CA . THR A 1 89 ? 7.206 7.141 1.868 1.00 93.62 89 THR A CA 1
ATOM 696 C C . THR A 1 89 ? 6.215 8.011 1.092 1.00 93.62 89 THR A C 1
ATOM 698 O O . THR A 1 89 ? 5.018 7.728 1.061 1.00 93.62 89 THR A O 1
ATOM 701 N N . GLU A 1 90 ? 6.710 9.046 0.410 1.00 94.75 90 GLU A N 1
ATOM 702 C CA . GLU A 1 90 ? 5.876 9.930 -0.411 1.00 94.75 90 GLU A CA 1
ATOM 703 C C . GLU A 1 90 ? 5.078 9.150 -1.469 1.00 94.75 90 GLU A C 1
ATOM 705 O O . GLU A 1 90 ? 5.602 8.274 -2.159 1.00 94.75 90 GLU A O 1
ATOM 710 N N . GLY A 1 91 ? 3.788 9.475 -1.586 1.00 95.19 91 GLY A N 1
ATOM 711 C CA . GLY A 1 91 ? 2.880 8.849 -2.546 1.00 95.19 91 GLY A CA 1
ATOM 712 C C . GLY A 1 91 ? 2.415 7.441 -2.165 1.00 95.19 91 GLY A C 1
ATOM 713 O O . GLY A 1 91 ? 1.604 6.879 -2.896 1.00 95.19 91 GLY A O 1
ATOM 714 N N . VAL A 1 92 ? 2.862 6.865 -1.042 1.00 97.19 92 VAL A N 1
ATOM 715 C CA . VAL A 1 92 ? 2.443 5.521 -0.612 1.00 97.19 92 VAL A CA 1
ATOM 716 C C . VAL A 1 92 ? 1.192 5.581 0.265 1.00 97.19 92 VAL A C 1
ATOM 718 O O . VAL A 1 92 ? 1.127 6.307 1.254 1.00 97.19 92 VAL A O 1
ATOM 721 N N . LEU A 1 93 ? 0.194 4.771 -0.087 1.00 97.88 93 LEU A N 1
ATOM 722 C CA . LEU A 1 93 ? -1.034 4.543 0.671 1.00 97.88 93 LEU A CA 1
ATOM 723 C C . LEU A 1 93 ? -1.160 3.057 1.012 1.00 97.88 93 LEU A C 1
ATOM 725 O O . LEU A 1 93 ? -0.699 2.199 0.261 1.00 97.88 93 LEU A O 1
ATOM 729 N N . ILE A 1 94 ? -1.832 2.745 2.120 1.00 97.56 94 ILE A N 1
ATOM 730 C CA . ILE A 1 94 ? -1.994 1.368 2.600 1.00 97.56 94 ILE A CA 1
ATOM 731 C C . ILE A 1 94 ? -3.458 0.947 2.526 1.00 97.56 94 ILE A C 1
ATOM 733 O O . ILE A 1 94 ? -4.337 1.613 3.075 1.00 97.56 94 ILE A O 1
ATOM 737 N N . ALA A 1 95 ? -3.714 -0.183 1.870 1.00 97.44 95 ALA A N 1
ATOM 738 C CA . ALA A 1 95 ? -5.028 -0.805 1.804 1.00 97.44 95 ALA A CA 1
ATOM 739 C C . ALA A 1 95 ? -5.134 -1.998 2.765 1.00 97.44 95 ALA A C 1
ATOM 741 O O . ALA A 1 95 ? -4.293 -2.900 2.793 1.00 97.44 95 ALA A O 1
ATOM 742 N N . TYR A 1 96 ? -6.232 -2.025 3.522 1.00 95.75 96 TYR A N 1
ATOM 743 C CA . TYR A 1 96 ? -6.568 -3.093 4.459 1.00 95.75 96 TYR A CA 1
ATOM 744 C C . TYR A 1 96 ? -7.816 -3.840 3.983 1.00 95.75 96 TYR A C 1
ATOM 746 O O . TYR A 1 96 ? -8.861 -3.232 3.780 1.00 95.75 96 TYR A O 1
ATOM 754 N N . GLY A 1 97 ? -7.704 -5.163 3.831 1.00 93.69 97 GLY A N 1
ATOM 755 C CA . GLY A 1 97 ? -8.819 -6.050 3.474 1.00 93.69 97 GLY A CA 1
ATOM 756 C C . GLY A 1 97 ? -9.480 -6.673 4.707 1.00 93.69 97 GLY A C 1
ATOM 757 O O . GLY A 1 97 ? -10.351 -6.075 5.327 1.00 93.69 97 GLY A O 1
ATOM 758 N N . ARG A 1 98 ? -9.031 -7.873 5.100 1.00 92.69 98 ARG A N 1
ATOM 759 C CA . ARG A 1 98 ? -9.595 -8.662 6.220 1.00 92.69 98 ARG A CA 1
ATOM 760 C C . ARG A 1 98 ? -9.717 -7.897 7.539 1.00 92.69 98 ARG A C 1
ATOM 762 O O . ARG A 1 98 ? -10.740 -7.985 8.207 1.00 92.69 98 ARG A O 1
ATOM 769 N N . HIS A 1 99 ? -8.716 -7.089 7.890 1.00 94.69 99 HIS A N 1
ATOM 770 C CA . HIS A 1 99 ? -8.814 -6.240 9.079 1.00 94.69 99 HIS A CA 1
ATOM 771 C C . HIS A 1 99 ? -9.959 -5.231 8.987 1.00 94.69 99 HIS A C 1
ATOM 773 O O . HIS A 1 99 ? -10.604 -4.994 9.999 1.00 94.69 99 HIS A O 1
ATOM 779 N N . TYR A 1 100 ? -10.248 -4.685 7.806 1.00 96.69 100 TYR A N 1
ATOM 780 C CA . TYR A 1 100 ? -11.368 -3.763 7.620 1.00 96.69 100 TYR A CA 1
ATOM 781 C C . TYR A 1 100 ? -12.715 -4.492 7.729 1.00 96.69 100 TYR A C 1
ATOM 783 O O . TYR A 1 100 ? -13.633 -3.972 8.351 1.00 96.69 100 TYR A O 1
ATOM 791 N N . ILE A 1 101 ? -12.816 -5.728 7.218 1.00 96.38 101 ILE A N 1
ATOM 792 C CA . ILE A 1 101 ? -14.026 -6.563 7.365 1.00 96.38 101 ILE A CA 1
ATOM 793 C C . ILE A 1 101 ? -14.383 -6.750 8.849 1.00 96.38 101 ILE A C 1
ATOM 795 O O . ILE A 1 101 ? -15.532 -6.563 9.234 1.00 96.38 101 ILE A O 1
ATOM 799 N N . ALA A 1 102 ? -13.399 -7.070 9.695 1.00 97.38 102 ALA A N 1
ATOM 800 C CA . ALA A 1 102 ? -13.623 -7.289 11.128 1.00 97.38 102 ALA A CA 1
ATOM 801 C C . ALA A 1 102 ? -13.700 -5.997 11.969 1.00 97.38 102 ALA A C 1
ATOM 803 O O . ALA A 1 102 ? -14.134 -6.034 13.123 1.00 97.38 102 ALA A O 1
ATOM 804 N N . ASN A 1 103 ? -13.247 -4.862 11.428 1.00 97.75 103 ASN A N 1
ATOM 805 C CA . ASN A 1 103 ? -13.131 -3.584 12.132 1.00 97.75 103 ASN A CA 1
ATOM 806 C C . ASN A 1 103 ? -13.697 -2.461 11.245 1.00 97.75 103 ASN A C 1
ATOM 808 O O . ASN A 1 103 ? -12.931 -1.800 10.544 1.00 97.75 103 ASN A O 1
ATOM 812 N N . PRO A 1 104 ? -15.017 -2.203 11.256 1.00 97.75 104 PRO A N 1
ATOM 813 C CA . PRO A 1 104 ? -15.607 -1.137 10.438 1.00 97.75 104 PRO A CA 1
ATOM 814 C C . PRO A 1 104 ? -15.081 0.261 10.813 1.00 97.75 104 PRO A C 1
ATOM 816 O O . PRO A 1 104 ? -15.126 1.185 10.007 1.00 97.75 104 PRO A O 1
ATOM 819 N N . ASP A 1 105 ? -14.543 0.406 12.024 1.00 98.19 105 ASP A N 1
ATOM 820 C CA . ASP A 1 105 ? -13.887 1.591 12.570 1.00 98.19 105 ASP A CA 1
ATOM 821 C C . ASP A 1 105 ? -12.346 1.541 12.455 1.00 98.19 105 ASP A C 1
ATOM 823 O O . ASP A 1 105 ? -11.645 2.261 13.170 1.00 98.19 105 ASP A O 1
ATOM 827 N N . LEU A 1 106 ? -11.793 0.710 11.557 1.00 98.12 106 LEU A N 1
ATOM 828 C CA . LEU A 1 106 ? -10.347 0.483 11.420 1.00 98.12 106 LEU A CA 1
ATOM 829 C C . LEU A 1 106 ? -9.500 1.771 11.389 1.00 98.12 106 LEU A C 1
ATOM 831 O O . LEU A 1 106 ? -8.501 1.806 12.110 1.00 98.12 106 LEU A O 1
ATOM 835 N N . PRO A 1 107 ? -9.851 2.839 10.638 1.00 97.12 107 PRO A N 1
ATOM 836 C CA . PRO A 1 107 ? -9.037 4.056 10.623 1.00 97.12 107 PRO A CA 1
ATOM 837 C C . PRO A 1 107 ? -8.866 4.689 12.009 1.00 97.12 107 PRO A C 1
ATOM 839 O O . PRO A 1 107 ? -7.768 5.124 12.357 1.00 97.12 107 PRO A O 1
ATOM 842 N N . TYR A 1 108 ? -9.928 4.701 12.821 1.00 98.25 108 TYR A N 1
ATOM 843 C CA . TYR A 1 108 ? -9.871 5.201 14.193 1.00 98.25 108 TYR A CA 1
ATOM 844 C C . TYR A 1 108 ? -8.954 4.327 15.051 1.00 98.25 108 TYR A C 1
ATOM 846 O O . TYR A 1 108 ? -8.077 4.845 15.740 1.00 98.25 108 TYR A O 1
ATOM 854 N N . ARG A 1 109 ? -9.086 2.999 14.944 1.00 98.12 109 ARG A N 1
ATOM 855 C CA . ARG A 1 109 ? -8.249 2.069 15.712 1.00 98.12 109 ARG A CA 1
ATOM 856 C C . ARG A 1 109 ? -6.770 2.182 15.371 1.00 98.12 109 ARG A C 1
ATOM 858 O O . ARG A 1 109 ? -5.941 2.193 16.274 1.00 98.12 109 ARG A O 1
ATOM 865 N N . LEU A 1 110 ? -6.434 2.314 14.088 1.00 97.25 110 LEU A N 1
ATOM 866 C CA . LEU A 1 110 ? -5.054 2.526 13.648 1.00 97.25 110 LEU A CA 1
ATOM 867 C C . LEU A 1 110 ? -4.496 3.848 14.191 1.00 97.25 110 LEU A C 1
ATOM 869 O O . LEU A 1 110 ? -3.375 3.873 14.703 1.00 97.25 110 LEU A O 1
ATOM 873 N N . LYS A 1 111 ? -5.282 4.930 14.130 1.00 96.69 111 LYS A N 1
ATOM 874 C CA . LYS A 1 111 ? -4.876 6.253 14.619 1.00 96.69 111 LYS A CA 1
ATOM 875 C C . LYS A 1 111 ? -4.613 6.252 16.127 1.00 96.69 111 LYS A C 1
ATOM 877 O O . LYS A 1 111 ? -3.528 6.641 16.553 1.00 96.69 111 LYS A O 1
ATOM 882 N N . GLU A 1 112 ? -5.572 5.769 16.910 1.00 97.94 112 GLU A N 1
ATOM 883 C CA . GLU A 1 112 ? -5.538 5.803 18.380 1.00 97.94 112 GLU A CA 1
ATOM 884 C C . GLU A 1 112 ? -4.848 4.573 19.003 1.00 97.94 112 GLU A C 1
ATOM 886 O O . GLU A 1 112 ? -4.820 4.421 20.221 1.00 97.94 112 GLU A O 1
ATOM 891 N N . ASN A 1 113 ? -4.279 3.689 18.175 1.00 96.81 113 ASN A N 1
ATOM 892 C CA . ASN A 1 113 ? -3.633 2.442 18.594 1.00 96.81 113 ASN A CA 1
ATOM 893 C C . ASN A 1 113 ? -4.547 1.519 19.430 1.00 96.81 113 ASN A C 1
ATOM 895 O O . ASN A 1 113 ? -4.134 0.923 20.426 1.00 96.81 113 ASN A O 1
ATOM 899 N N . VAL A 1 114 ? -5.810 1.403 19.019 1.00 97.94 114 VAL A N 1
ATOM 900 C CA . VAL A 1 114 ? -6.796 0.504 19.633 1.00 97.94 114 VAL A CA 1
ATOM 901 C C . VAL A 1 114 ? -6.612 -0.913 19.075 1.00 97.94 114 VAL A C 1
ATOM 903 O O . VAL A 1 114 ? -6.434 -1.068 17.862 1.00 97.94 114 VAL A O 1
ATOM 906 N N . PRO A 1 115 ? -6.705 -1.969 19.907 1.00 96.50 115 PRO A N 1
ATOM 907 C CA . PRO A 1 115 ? -6.629 -3.348 19.437 1.00 96.50 115 PRO A CA 1
ATOM 908 C C . PRO A 1 115 ? -7.636 -3.672 18.321 1.00 96.50 115 PRO A C 1
ATOM 910 O O . PRO A 1 115 ? -8.816 -3.308 18.382 1.00 96.50 115 PRO A O 1
ATOM 913 N N . LEU A 1 116 ? -7.169 -4.399 17.304 1.00 96.12 116 LEU A N 1
ATOM 914 C CA . LEU A 1 116 ? -8.006 -4.858 16.198 1.00 96.12 116 LEU A CA 1
ATOM 915 C C . LEU A 1 116 ? -8.746 -6.145 16.578 1.00 96.12 116 LEU A C 1
ATOM 917 O O . LEU A 1 116 ? -8.161 -7.073 17.139 1.00 96.12 116 LEU A O 1
ATOM 921 N N . ASN A 1 117 ? -10.019 -6.226 16.207 1.00 96.75 117 ASN A N 1
ATOM 922 C CA . ASN A 1 117 ? -10.777 -7.468 16.184 1.00 96.75 117 ASN A CA 1
ATOM 923 C C . ASN A 1 117 ? -10.097 -8.465 15.238 1.00 96.75 117 ASN A C 1
ATOM 925 O O . ASN A 1 117 ? -9.606 -8.089 14.163 1.00 96.75 117 ASN A O 1
ATOM 929 N N . LYS A 1 118 ? -10.120 -9.742 15.628 1.00 94.25 118 LYS A N 1
ATOM 930 C CA . LYS A 1 118 ? -9.720 -10.851 14.761 1.00 94.25 118 LYS A CA 1
ATOM 931 C C . LYS A 1 118 ? -10.767 -11.028 13.659 1.00 94.25 118 LYS A C 1
ATOM 933 O O . LYS A 1 118 ? -11.959 -10.918 13.931 1.00 94.25 118 LYS A O 1
ATOM 938 N N . TYR A 1 119 ? -10.305 -11.266 12.438 1.00 90.56 119 TYR A N 1
ATOM 939 C CA . TYR A 1 119 ? -11.153 -11.717 11.338 1.00 90.56 119 TYR A CA 1
ATOM 940 C C . TYR A 1 119 ? -11.268 -13.248 11.363 1.00 90.56 119 TYR A C 1
ATOM 942 O O . TYR A 1 119 ? -10.402 -13.904 11.947 1.00 90.56 119 TYR A O 1
ATOM 950 N N . ASP A 1 120 ? -12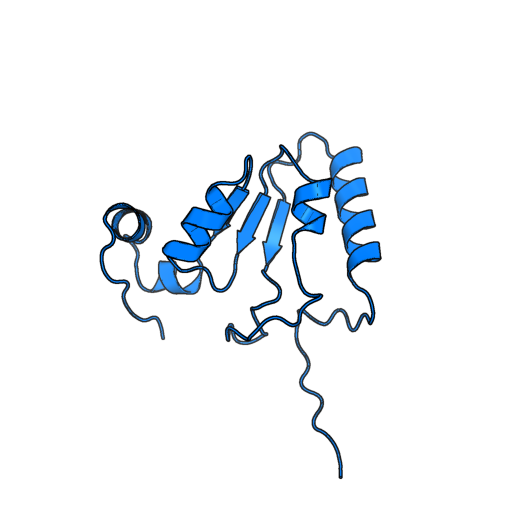.338 -13.762 10.757 1.00 81.19 120 ASP A N 1
ATOM 951 C CA . ASP A 1 120 ? -12.566 -15.186 10.460 1.00 81.19 120 ASP A CA 1
ATOM 952 C C . ASP A 1 120 ? -12.022 -15.509 9.060 1.00 81.19 120 ASP A C 1
ATOM 954 O O . ASP A 1 120 ? -12.248 -14.672 8.147 1.00 81.19 120 ASP A O 1
#

Organism: NCBI:txid1447944

Secondary structure (DSSP, 8-state):
--------TT----S-HHHHHHHHHHHHHHH-TT---EEEE-TTBPTTS-B-PPPTT--SHHHHHHHTTS-EEEESS--HHHHHHHHTSTTEEEE-SHHHHH-TTHHHHHHHTPPPPPP-

InterPro domains:
  IPR001155 NADH:flavin oxidoreductase/NADH oxidase, N-terminal [PF00724] (20-117)
  IPR013785 Aldolase-type TIM barrel [G3DSA:3.20.20.70] (9-120)
  IPR045247 Oxidoreductase Oye-like [PTHR22893] (14-120)

Radius of gyration: 16.21 Å; chains: 1; bounding box: 31×50×41 Å

Foldseek 3Di:
DDDDDDDWPLPPPDPDCLVVVLVVLLCCCVVPVPPQEAEDEAPQATVVQHGHDDDPPGGCVSSCVRQPQHAYEYEHPDDLPVQVVQVVHHNYDYDYDQQCVQCVPVVVCSVVVNDTDDGD

Sequence (120 aa):
MSMHRHLLLVDLAMDDPIPTFSYAVAELKTRFPKLAYLHAIEPRVSIGGDIRELTKNESNDFLKAIWSPWPLILAGGFVRDNAIEAAGTEGVLIAYGRHYIANPDLPYRLKENVPLNKYD